Protein AF-A0A6B3GY96-F1 (afdb_monomer_lite)

Radius of gyration: 16.4 Å; chains: 1; bounding box: 48×20×38 Å

pLDDT: mean 90.35, std 11.94, range [52.88, 98.56]

Secondary structure (DSSP, 8-state):
-HHHHHHHHHHHHHHHHHHHHHHHHHHHHHHHHH-TT--HHHHHHHHHHHHHHHHHHHHHHHHT-

Structure (mmCIF, N/CA/C/O backbone):
data_AF-A0A6B3GY96-F1
#
_entry.id   AF-A0A6B3GY96-F1
#
loop_
_atom_site.group_PDB
_atom_site.id
_atom_site.type_symbol
_atom_site.label_atom_id
_atom_site.label_alt_id
_atom_site.label_comp_id
_atom_site.label_asym_id
_atom_site.label_entity_id
_atom_site.label_seq_id
_atom_site.pdbx_PDB_ins_code
_atom_site.Cartn_x
_atom_site.Cartn_y
_atom_site.Cartn_z
_atom_site.occupancy
_atom_site.B_iso_or_equiv
_atom_site.auth_seq_id
_atom_site.auth_comp_id
_atom_site.auth_asym_id
_atom_site.auth_atom_id
_atom_site.pdbx_PDB_model_num
ATOM 1 N N . MET A 1 1 ? 36.793 1.421 -14.513 1.00 53.88 1 MET A N 1
ATOM 2 C CA . MET A 1 1 ? 35.479 2.087 -14.676 1.00 53.88 1 MET A CA 1
ATOM 3 C C . MET A 1 1 ? 34.330 1.361 -13.948 1.00 53.88 1 MET A C 1
ATOM 5 O O . MET A 1 1 ? 33.179 1.589 -14.279 1.00 53.88 1 MET A O 1
ATOM 9 N N . SER A 1 2 ? 34.603 0.531 -12.928 1.00 60.56 2 SER A N 1
ATOM 10 C CA . SER A 1 2 ? 33.588 -0.364 -12.331 1.00 60.56 2 SER A CA 1
ATOM 11 C C . SER A 1 2 ? 32.806 0.243 -11.149 1.00 60.56 2 SER A C 1
ATOM 13 O O . SER A 1 2 ? 31.672 -0.142 -10.895 1.00 60.56 2 SER A O 1
ATOM 15 N N . SER A 1 3 ? 33.371 1.225 -10.433 1.00 67.25 3 SER A N 1
ATOM 16 C CA . SER A 1 3 ? 32.754 1.780 -9.213 1.00 67.25 3 SER A CA 1
ATOM 17 C C . SER A 1 3 ? 31.587 2.738 -9.477 1.00 67.25 3 SER A C 1
ATOM 19 O O . SER A 1 3 ? 30.655 2.796 -8.683 1.00 67.25 3 SER A O 1
ATOM 21 N N . SER A 1 4 ? 31.611 3.462 -10.600 1.00 71.00 4 SER A N 1
ATOM 22 C CA . SER A 1 4 ? 30.566 4.432 -10.961 1.00 71.00 4 SER A CA 1
ATOM 23 C C . SER A 1 4 ? 29.241 3.748 -11.320 1.00 71.00 4 SER A C 1
ATOM 25 O O . SER A 1 4 ? 28.178 4.182 -10.890 1.00 71.00 4 SER A O 1
ATOM 27 N N . LEU A 1 5 ? 29.304 2.620 -12.040 1.00 66.56 5 LEU A N 1
ATOM 28 C CA . LEU A 1 5 ? 28.117 1.859 -12.439 1.00 66.56 5 LEU A CA 1
ATOM 29 C C . LEU A 1 5 ? 27.419 1.217 -11.226 1.00 66.56 5 LEU A C 1
ATOM 31 O O . LEU A 1 5 ? 26.196 1.259 -11.123 1.00 66.56 5 LEU A O 1
ATOM 35 N N . ALA A 1 6 ? 28.201 0.693 -10.276 1.00 67.56 6 ALA A N 1
ATOM 36 C CA . ALA A 1 6 ? 27.683 0.148 -9.023 1.00 67.56 6 ALA A CA 1
ATOM 37 C C . ALA A 1 6 ? 27.011 1.236 -8.164 1.00 67.56 6 ALA A C 1
ATOM 39 O O . ALA A 1 6 ? 25.876 1.057 -7.728 1.00 67.56 6 ALA A O 1
ATOM 40 N N . ALA A 1 7 ? 27.651 2.399 -8.010 1.00 66.62 7 ALA A N 1
ATOM 41 C CA . ALA A 1 7 ? 27.082 3.524 -7.264 1.00 66.62 7 ALA A CA 1
ATOM 42 C C . ALA A 1 7 ? 25.802 4.087 -7.917 1.00 66.62 7 ALA A C 1
ATOM 44 O O . ALA A 1 7 ? 24.848 4.438 -7.223 1.00 66.62 7 ALA A O 1
ATOM 45 N N . MET A 1 8 ? 25.741 4.134 -9.254 1.00 66.75 8 MET A N 1
ATOM 46 C CA . MET A 1 8 ? 24.516 4.503 -9.973 1.00 66.75 8 MET A CA 1
ATOM 47 C C . MET A 1 8 ? 23.385 3.495 -9.732 1.00 66.75 8 MET A C 1
ATOM 49 O O . MET A 1 8 ? 22.247 3.910 -9.521 1.00 66.75 8 MET A O 1
ATOM 53 N N . SER A 1 9 ? 23.687 2.193 -9.715 1.00 82.94 9 SER A N 1
ATOM 54 C CA . SER A 1 9 ? 22.683 1.152 -9.453 1.00 82.94 9 SER A CA 1
ATOM 55 C C . SER A 1 9 ? 22.112 1.220 -8.030 1.00 82.94 9 SER A C 1
ATOM 57 O O . SER A 1 9 ? 20.906 1.081 -7.842 1.00 82.94 9 SER A O 1
ATOM 59 N N . GLU A 1 10 ? 22.950 1.531 -7.037 1.00 85.94 10 GLU A N 1
ATOM 60 C CA . GLU A 1 10 ? 22.526 1.699 -5.644 1.00 85.94 10 GLU A CA 1
ATOM 61 C C . GLU A 1 10 ? 21.656 2.952 -5.463 1.00 85.94 10 GLU A C 1
ATOM 63 O O . GLU A 1 10 ? 20.644 2.921 -4.763 1.00 85.94 10 GLU A O 1
ATOM 68 N N . SER A 1 11 ? 22.007 4.052 -6.137 1.00 89.81 11 SER A N 1
ATOM 69 C CA . SER A 1 11 ? 21.212 5.285 -6.131 1.00 89.81 11 SER A CA 1
ATOM 70 C C . SER A 1 11 ? 19.803 5.068 -6.695 1.00 89.81 11 SER A C 1
ATOM 72 O O . SER A 1 11 ? 18.822 5.517 -6.099 1.00 89.81 11 SER A O 1
ATOM 74 N N . LEU A 1 12 ? 19.690 4.326 -7.803 1.00 93.50 12 LEU A N 1
ATOM 75 C CA . LEU A 1 12 ? 18.401 3.980 -8.408 1.00 93.50 12 LEU A CA 1
ATOM 76 C C . LEU A 1 12 ? 17.556 3.107 -7.477 1.00 93.50 12 LEU A C 1
ATOM 78 O O . LEU A 1 12 ? 16.412 3.459 -7.198 1.00 93.50 12 LEU A O 1
ATOM 82 N N . LEU A 1 13 ? 18.137 2.041 -6.920 1.00 88.62 13 LEU A N 1
ATOM 83 C CA . LEU A 1 13 ? 17.443 1.177 -5.963 1.00 88.62 13 LEU A CA 1
ATOM 84 C C . LEU A 1 13 ? 16.947 1.970 -4.743 1.00 88.62 13 LEU A C 1
ATOM 86 O O . LEU A 1 13 ? 15.802 1.827 -4.315 1.00 88.62 13 LEU A O 1
ATOM 90 N N . ASN A 1 14 ? 17.776 2.860 -4.198 1.00 93.56 14 ASN A N 1
ATOM 91 C CA . ASN A 1 14 ? 17.384 3.714 -3.078 1.00 93.56 14 ASN A CA 1
ATOM 92 C C . ASN A 1 14 ? 16.243 4.672 -3.448 1.00 93.56 14 ASN A C 1
ATOM 94 O O . ASN A 1 14 ? 15.344 4.899 -2.632 1.00 93.56 14 ASN A O 1
ATOM 98 N N . ALA A 1 15 ? 16.251 5.219 -4.667 1.00 94.25 15 ALA A N 1
ATOM 99 C CA . ALA A 1 15 ? 15.176 6.070 -5.165 1.00 94.25 15 ALA A CA 1
ATOM 100 C C . ALA A 1 15 ? 13.857 5.294 -5.319 1.00 94.25 15 ALA A C 1
ATOM 102 O O . ALA A 1 1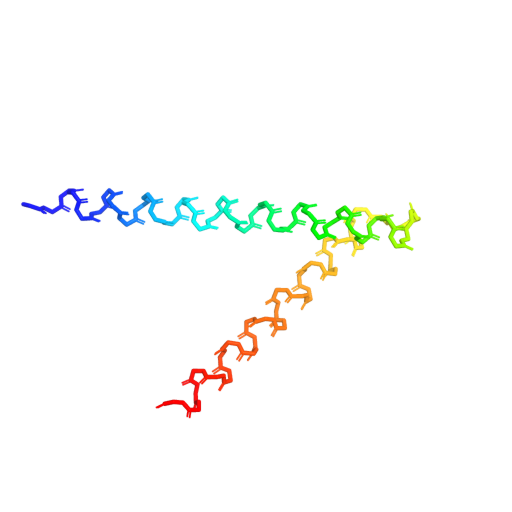5 ? 12.808 5.793 -4.903 1.00 94.25 15 ALA A O 1
ATOM 103 N N . GLU A 1 16 ? 13.907 4.064 -5.833 1.00 92.75 16 GLU A N 1
ATOM 104 C CA . GLU A 1 16 ? 12.746 3.176 -5.958 1.00 92.75 16 GLU A CA 1
ATOM 105 C C . GLU A 1 16 ? 12.175 2.795 -4.588 1.00 92.75 16 GLU A C 1
ATOM 107 O O . GLU A 1 16 ? 10.975 2.952 -4.351 1.00 92.75 16 GLU A O 1
ATOM 112 N N . ILE A 1 17 ? 13.029 2.403 -3.637 1.00 92.69 17 ILE A N 1
ATOM 113 C CA . ILE A 1 17 ? 12.615 2.120 -2.254 1.00 92.69 17 ILE A CA 1
ATOM 114 C C . ILE A 1 17 ? 11.974 3.362 -1.621 1.00 92.69 17 ILE A C 1
ATOM 116 O O . ILE A 1 17 ? 10.950 3.260 -0.939 1.00 92.69 17 ILE A O 1
ATOM 120 N N . ALA A 1 18 ? 12.548 4.549 -1.830 1.00 95.56 18 ALA A N 1
ATOM 121 C CA . ALA A 1 18 ? 11.990 5.794 -1.307 1.00 95.56 18 ALA A CA 1
ATOM 122 C C . ALA A 1 18 ? 10.619 6.117 -1.925 1.00 95.56 18 ALA A C 1
ATOM 124 O O . ALA A 1 18 ? 9.706 6.534 -1.206 1.00 95.56 18 ALA A O 1
ATOM 125 N N . ALA A 1 19 ? 10.450 5.905 -3.231 1.00 94.62 19 ALA A N 1
ATOM 126 C CA . ALA A 1 19 ? 9.170 6.070 -3.913 1.00 94.62 19 ALA A CA 1
ATOM 127 C C . ALA A 1 19 ? 8.118 5.075 -3.394 1.00 94.62 19 ALA A C 1
ATOM 129 O O . ALA A 1 19 ? 7.005 5.488 -3.055 1.00 94.62 19 ALA A O 1
ATOM 130 N N . GLY A 1 20 ? 8.494 3.802 -3.230 1.00 93.88 20 GLY A N 1
ATOM 131 C CA . GLY A 1 20 ? 7.640 2.759 -2.659 1.00 93.88 20 GLY A CA 1
ATOM 132 C C . GLY A 1 20 ? 7.174 3.099 -1.243 1.00 93.88 20 GLY A C 1
ATOM 133 O O . GLY A 1 20 ? 5.978 3.050 -0.957 1.00 93.88 20 GLY A O 1
ATOM 134 N N . LYS A 1 21 ? 8.084 3.567 -0.376 1.00 94.12 21 LYS A N 1
ATOM 135 C CA . LYS A 1 21 ? 7.748 4.025 0.987 1.00 94.12 21 LYS A CA 1
ATOM 136 C C . LYS A 1 21 ? 6.732 5.168 0.986 1.00 94.12 21 LYS A C 1
ATOM 138 O O . LYS A 1 21 ? 5.793 5.144 1.779 1.00 94.12 21 LYS A O 1
ATOM 143 N N . ARG A 1 22 ? 6.890 6.161 0.102 1.00 96.56 22 ARG A N 1
ATOM 144 C CA . ARG A 1 22 ? 5.939 7.284 -0.008 1.00 96.56 22 ARG A CA 1
ATOM 145 C C . ARG A 1 22 ? 4.564 6.821 -0.486 1.00 96.56 22 ARG A C 1
ATOM 147 O O . ARG A 1 22 ? 3.560 7.258 0.074 1.00 96.56 22 ARG A O 1
ATOM 154 N N . CYS A 1 23 ? 4.515 5.930 -1.476 1.00 94.81 23 CYS A N 1
ATOM 155 C CA . CYS A 1 23 ? 3.255 5.366 -1.963 1.00 94.81 23 CYS A CA 1
ATOM 156 C C . CYS A 1 23 ? 2.547 4.553 -0.873 1.00 94.81 23 CYS A C 1
ATOM 158 O O . CYS A 1 23 ? 1.365 4.781 -0.622 1.00 94.81 23 CYS A O 1
ATOM 160 N N . ALA A 1 24 ? 3.274 3.683 -0.166 1.00 95.69 24 ALA A N 1
ATOM 161 C CA . ALA A 1 24 ? 2.728 2.892 0.933 1.00 95.69 24 ALA A CA 1
ATOM 162 C C . ALA A 1 24 ? 2.197 3.775 2.074 1.00 95.69 24 ALA A C 1
ATOM 164 O O . ALA A 1 24 ? 1.095 3.546 2.562 1.00 95.69 24 ALA A O 1
ATOM 165 N N . ALA A 1 25 ? 2.929 4.827 2.458 1.00 97.69 25 ALA A N 1
ATOM 166 C CA . ALA A 1 25 ? 2.488 5.764 3.493 1.00 97.69 25 ALA A CA 1
ATOM 167 C C . ALA A 1 25 ? 1.200 6.503 3.099 1.00 97.69 25 ALA A C 1
ATOM 169 O 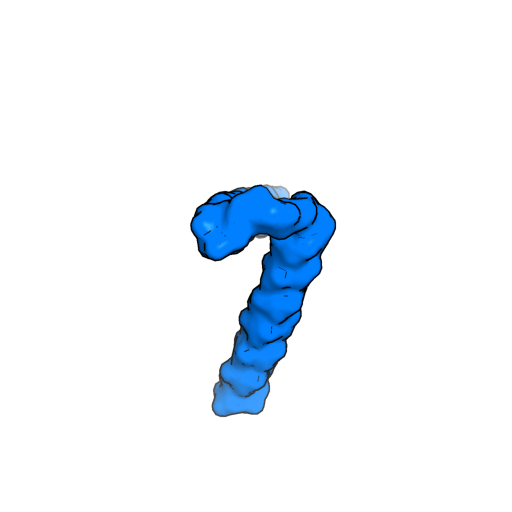O . ALA A 1 25 ? 0.280 6.627 3.909 1.00 97.69 25 ALA A O 1
ATOM 170 N N . ARG A 1 26 ? 1.103 6.959 1.844 1.00 98.12 26 ARG A N 1
ATOM 171 C CA . ARG A 1 26 ? -0.121 7.578 1.324 1.00 98.12 26 ARG A CA 1
ATOM 172 C C . ARG A 1 26 ? -1.288 6.592 1.343 1.00 98.12 26 ARG A C 1
ATOM 174 O O . ARG A 1 26 ? -2.357 6.935 1.840 1.00 98.12 26 ARG A O 1
ATOM 181 N N . ARG A 1 27 ? -1.079 5.366 0.858 1.00 97.88 27 ARG A N 1
ATOM 182 C CA . ARG A 1 27 ? -2.130 4.345 0.827 1.00 97.88 27 ARG A CA 1
ATOM 183 C C . ARG A 1 27 ? -2.580 3.944 2.233 1.00 97.88 27 ARG A C 1
ATOM 185 O O . ARG A 1 27 ? -3.772 3.788 2.461 1.00 97.88 27 ARG A O 1
ATOM 192 N N . ALA A 1 28 ? -1.663 3.866 3.195 1.00 98.19 28 ALA A N 1
ATOM 193 C CA . ALA A 1 28 ? -1.993 3.653 4.604 1.00 98.19 28 ALA A CA 1
ATOM 194 C C . ALA A 1 28 ? -2.899 4.763 5.164 1.00 98.19 28 ALA A C 1
ATOM 196 O O . ALA A 1 28 ? -3.859 4.474 5.877 1.00 98.19 28 ALA A O 1
ATOM 197 N N . ALA A 1 29 ? -2.618 6.027 4.828 1.00 98.25 29 ALA A N 1
ATOM 198 C CA . ALA A 1 29 ? -3.444 7.158 5.246 1.00 98.25 29 ALA A CA 1
ATOM 199 C C . ALA A 1 29 ? -4.853 7.098 4.632 1.00 98.25 29 ALA A C 1
ATOM 201 O O . ALA A 1 29 ? -5.833 7.334 5.335 1.00 98.25 29 ALA A O 1
ATOM 202 N N . GLU A 1 30 ? -4.963 6.724 3.355 1.00 98.44 30 GLU A N 1
ATOM 203 C CA . GLU A 1 30 ? -6.250 6.496 2.683 1.00 98.44 30 GLU A CA 1
ATOM 204 C C . GLU A 1 30 ? -7.039 5.371 3.371 1.00 98.44 30 GLU A C 1
ATOM 206 O O . GLU A 1 30 ? -8.179 5.585 3.777 1.00 98.44 30 GLU A O 1
ATOM 211 N N .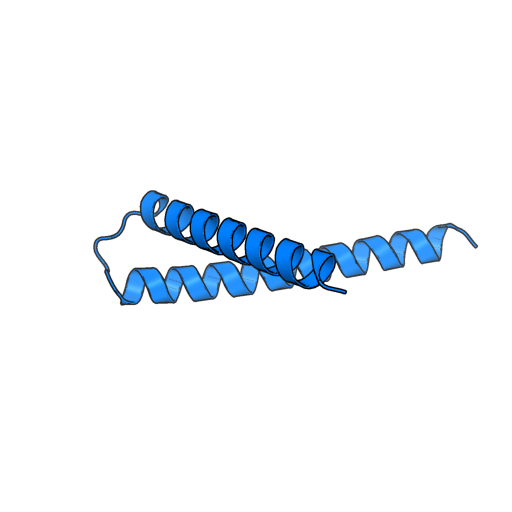 LEU A 1 31 ? -6.410 4.217 3.623 1.00 98.31 31 LEU A N 1
ATOM 212 C CA . LEU A 1 31 ? -7.033 3.087 4.322 1.00 98.31 31 LEU A CA 1
ATOM 213 C C . LEU A 1 31 ? -7.499 3.459 5.738 1.00 98.31 31 LEU A C 1
ATOM 215 O O . LEU A 1 31 ? -8.576 3.045 6.165 1.00 98.31 31 LEU A O 1
ATOM 219 N N . ARG A 1 32 ? -6.719 4.248 6.482 1.00 98.12 32 ARG A N 1
ATOM 220 C CA . ARG A 1 32 ? -7.123 4.727 7.813 1.00 98.12 32 ARG A CA 1
ATOM 221 C C . ARG A 1 32 ? -8.265 5.743 7.737 1.00 98.12 32 ARG A C 1
ATOM 223 O O . ARG A 1 32 ? -9.065 5.816 8.662 1.00 98.12 32 ARG A O 1
ATOM 230 N N . SER A 1 33 ? -8.335 6.531 6.666 1.00 98.25 33 SER A N 1
ATOM 231 C CA . SER A 1 33 ? -9.434 7.474 6.438 1.00 98.25 33 SER A CA 1
ATOM 232 C C . SER A 1 33 ? -10.733 6.772 6.046 1.00 98.25 33 SER A C 1
ATOM 234 O O . SER A 1 33 ? -11.802 7.236 6.431 1.00 98.25 33 SER A O 1
ATOM 236 N N . GLU A 1 34 ? -10.653 5.688 5.274 1.00 98.25 34 GLU A N 1
ATOM 237 C CA . GLU A 1 34 ? -11.805 4.857 4.902 1.00 98.25 34 GLU A CA 1
ATOM 238 C C . GLU A 1 34 ? -12.418 4.155 6.123 1.00 98.25 34 GLU A C 1
ATOM 240 O O . GLU A 1 34 ? -13.637 4.059 6.233 1.00 98.25 34 GLU A O 1
ATOM 245 N N . ASP A 1 35 ? -11.575 3.677 7.041 1.00 98.25 35 ASP A N 1
ATOM 246 C CA . ASP A 1 35 ? -12.002 3.061 8.295 1.00 98.25 35 ASP A CA 1
ATOM 247 C C . ASP A 1 35 ? -11.010 3.394 9.429 1.00 98.25 35 ASP A C 1
ATOM 249 O O . ASP A 1 35 ? -9.958 2.750 9.567 1.00 98.25 35 ASP A O 1
ATOM 253 N N . PRO A 1 36 ? -11.348 4.380 10.284 1.00 97.94 36 PRO A N 1
ATOM 254 C CA . PRO A 1 36 ? -10.512 4.782 11.412 1.00 97.94 36 PRO A CA 1
ATOM 255 C C . PRO A 1 36 ? -10.340 3.715 12.496 1.00 97.94 36 PRO A C 1
ATOM 257 O O . PRO A 1 36 ? -9.493 3.894 13.374 1.00 97.94 36 PRO A O 1
ATOM 260 N N . SER A 1 37 ? -11.127 2.635 12.479 1.00 98.31 37 SER A N 1
ATOM 261 C CA . SER A 1 37 ? -11.026 1.553 13.462 1.00 98.31 37 SER A CA 1
ATOM 262 C C . SER A 1 37 ? -9.944 0.524 13.117 1.00 98.31 37 SER A C 1
ATOM 264 O O . SER A 1 37 ? -9.497 -0.195 14.013 1.00 98.31 37 SER A O 1
ATOM 266 N N . ARG A 1 38 ? -9.459 0.497 11.863 1.00 98.00 38 ARG A N 1
ATOM 267 C CA . ARG A 1 38 ? -8.436 -0.458 11.400 1.00 98.00 38 ARG A CA 1
ATOM 268 C C . ARG A 1 38 ? -7.174 -0.401 12.246 1.00 98.00 38 ARG A C 1
ATOM 270 O O . ARG A 1 38 ? -6.579 0.666 12.395 1.00 98.00 38 ARG A O 1
ATOM 277 N N . SER A 1 39 ? -6.706 -1.540 12.741 1.00 98.31 39 SER A N 1
ATOM 278 C CA . SER A 1 39 ? -5.405 -1.631 13.404 1.00 98.31 39 SER A CA 1
ATOM 279 C C . SER A 1 39 ? -4.258 -1.387 12.415 1.00 98.31 39 SER A C 1
ATOM 281 O O . SER A 1 39 ? -4.422 -1.461 11.195 1.00 98.31 39 SER A O 1
ATOM 283 N N . ALA A 1 40 ? -3.063 -1.103 12.940 1.00 97.56 40 ALA A N 1
ATOM 284 C CA . ALA A 1 40 ? -1.870 -0.986 12.104 1.00 97.56 40 ALA A CA 1
ATOM 285 C C . ALA A 1 40 ? -1.573 -2.293 11.344 1.00 97.56 40 ALA A C 1
ATOM 287 O O . ALA A 1 40 ? -1.182 -2.243 10.183 1.00 97.56 40 ALA A O 1
ATOM 288 N N . GLU A 1 41 ? -1.810 -3.446 11.974 1.00 98.44 41 GLU A N 1
ATOM 289 C CA . GLU A 1 41 ? -1.636 -4.771 11.365 1.00 98.44 41 GLU A CA 1
ATOM 290 C C . GLU A 1 41 ? -2.580 -4.959 10.175 1.00 98.44 41 GLU A C 1
ATOM 292 O O . GLU A 1 41 ? -2.121 -5.285 9.087 1.00 98.44 41 GLU A O 1
ATOM 297 N N . GLN A 1 42 ? -3.866 -4.623 10.331 1.00 98.56 42 GLN A N 1
ATOM 298 C CA . GLN A 1 42 ? -4.842 -4.701 9.238 1.00 98.56 42 GLN A CA 1
ATOM 299 C C . GLN A 1 42 ? -4.465 -3.799 8.057 1.00 98.56 42 GLN A C 1
ATOM 301 O O . GLN A 1 42 ? -4.640 -4.180 6.902 1.00 98.56 42 GLN A O 1
ATOM 306 N N . ILE A 1 43 ? -3.93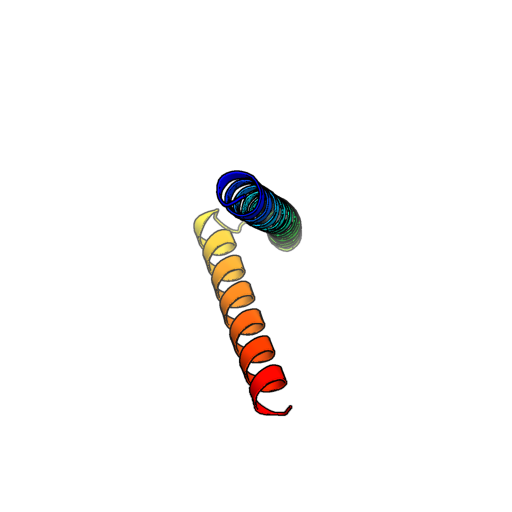2 -2.603 8.324 1.00 98.50 43 ILE A N 1
ATOM 307 C CA . ILE A 1 43 ? -3.441 -1.715 7.262 1.00 98.50 43 ILE A CA 1
ATOM 308 C C . ILE A 1 43 ? -2.235 -2.343 6.554 1.00 98.50 43 ILE A C 1
ATOM 310 O O . ILE A 1 43 ? -2.164 -2.302 5.329 1.00 98.50 43 ILE A O 1
ATOM 314 N N . VAL A 1 44 ? -1.294 -2.925 7.300 1.00 98.12 44 VAL A N 1
ATOM 315 C CA . VAL A 1 44 ? -0.114 -3.589 6.725 1.00 98.12 44 VAL A CA 1
ATOM 316 C C . VAL A 1 44 ? -0.511 -4.783 5.862 1.00 98.12 44 VAL A C 1
ATOM 318 O O . VAL A 1 44 ? 0.041 -4.933 4.774 1.00 98.12 44 VAL A O 1
ATOM 321 N N . ASP A 1 45 ? -1.472 -5.590 6.298 1.00 98.44 45 ASP A N 1
ATOM 322 C CA . ASP A 1 45 ? -1.937 -6.745 5.529 1.00 98.44 45 ASP A CA 1
ATOM 323 C C . ASP A 1 45 ? -2.602 -6.310 4.217 1.00 98.44 45 ASP A C 1
ATOM 325 O O . ASP A 1 45 ? -2.234 -6.803 3.156 1.00 98.44 45 ASP A O 1
ATOM 329 N N . LEU A 1 46 ? -3.443 -5.270 4.236 1.00 98.31 46 LEU A N 1
ATOM 330 C CA . LEU A 1 46 ? -4.025 -4.700 3.011 1.00 98.31 46 LEU A CA 1
ATOM 331 C C . LEU A 1 46 ? -2.970 -4.132 2.048 1.00 98.31 46 LEU A C 1
ATOM 333 O O . LEU A 1 46 ? -3.135 -4.191 0.828 1.00 98.31 46 LEU A O 1
ATOM 337 N N . LEU A 1 47 ? -1.887 -3.555 2.575 1.00 97.81 47 LEU A N 1
ATOM 338 C CA . LEU A 1 47 ? -0.773 -3.088 1.749 1.00 97.81 47 LEU A CA 1
ATOM 339 C C . LEU A 1 47 ? -0.000 -4.254 1.121 1.00 97.81 47 LEU A C 1
ATOM 341 O O . LEU A 1 47 ? 0.421 -4.127 -0.029 1.00 97.81 47 LEU A O 1
ATOM 345 N N . ARG A 1 48 ? 0.180 -5.367 1.845 1.00 97.56 48 ARG A N 1
ATOM 346 C CA . ARG A 1 48 ? 0.798 -6.592 1.311 1.00 97.56 48 ARG A CA 1
ATOM 347 C C . ARG A 1 48 ? -0.060 -7.196 0.209 1.00 97.56 48 ARG A C 1
ATOM 349 O O . ARG A 1 48 ? 0.449 -7.383 -0.889 1.00 97.56 48 ARG A O 1
ATOM 356 N N . ASP A 1 49 ? -1.355 -7.368 0.457 1.00 97.88 49 ASP A N 1
ATOM 357 C CA . ASP A 1 49 ? -2.299 -7.893 -0.535 1.00 97.88 49 ASP A CA 1
ATOM 358 C C . ASP A 1 49 ? -2.290 -7.045 -1.818 1.00 97.88 49 ASP A C 1
ATOM 360 O O . ASP A 1 49 ? -2.272 -7.567 -2.933 1.00 97.88 49 ASP A O 1
ATOM 364 N N . GLY A 1 50 ? -2.254 -5.715 -1.671 1.00 96.31 50 GLY A N 1
ATOM 365 C CA . GLY A 1 50 ? -2.147 -4.794 -2.802 1.00 96.31 50 GLY A CA 1
ATOM 366 C C . GLY A 1 50 ? -0.823 -4.913 -3.564 1.00 96.31 50 GLY A C 1
ATOM 367 O O . GLY A 1 50 ? -0.819 -4.841 -4.794 1.00 96.31 50 GLY A O 1
ATOM 368 N N . ALA A 1 51 ? 0.294 -5.107 -2.859 1.00 94.56 51 ALA A N 1
ATOM 369 C CA . ALA A 1 51 ? 1.602 -5.316 -3.477 1.00 94.56 51 ALA A CA 1
ATOM 370 C C . ALA A 1 51 ? 1.664 -6.6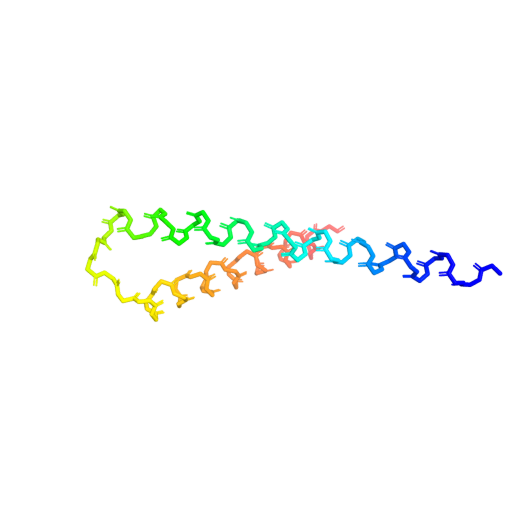49 -4.240 1.00 94.56 51 ALA A C 1
ATOM 372 O O . ALA A 1 51 ? 2.117 -6.670 -5.385 1.00 94.56 51 ALA A O 1
ATOM 373 N N . ASP A 1 52 ? 1.140 -7.726 -3.655 1.00 96.56 52 ASP A N 1
ATOM 374 C CA . ASP A 1 52 ? 1.088 -9.053 -4.275 1.00 96.56 52 ASP A CA 1
ATOM 375 C C . ASP A 1 52 ? 0.205 -9.045 -5.532 1.00 96.56 52 ASP A C 1
ATOM 377 O O . ASP A 1 52 ? 0.567 -9.618 -6.564 1.00 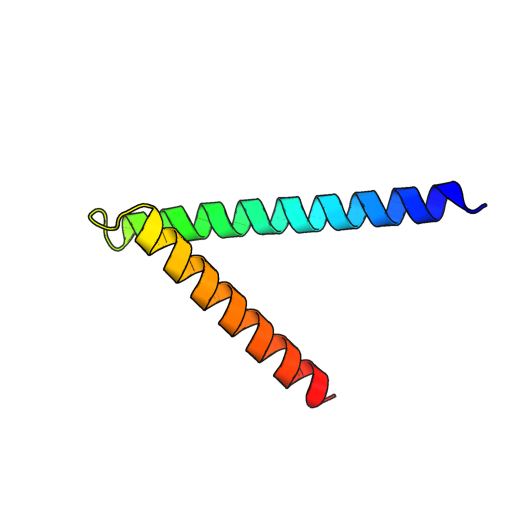96.56 52 ASP A O 1
ATOM 381 N N . ALA A 1 53 ? -0.935 -8.346 -5.488 1.00 95.88 53 ALA A N 1
ATOM 382 C CA . ALA A 1 53 ? -1.806 -8.170 -6.648 1.00 95.88 53 ALA A CA 1
ATOM 383 C C . ALA A 1 53 ? -1.111 -7.397 -7.781 1.00 95.88 53 ALA A C 1
ATOM 385 O O . ALA A 1 53 ? -1.175 -7.818 -8.939 1.00 95.88 53 ALA A O 1
ATOM 386 N N . ALA A 1 54 ? -0.411 -6.306 -7.452 1.00 91.56 54 ALA A N 1
ATOM 387 C CA . ALA A 1 54 ? 0.352 -5.529 -8.426 1.00 91.56 54 ALA A CA 1
ATOM 388 C C . ALA A 1 54 ? 1.498 -6.350 -9.042 1.00 91.56 54 ALA A C 1
ATOM 390 O O . ALA A 1 54 ? 1.727 -6.288 -10.251 1.00 91.56 54 ALA A O 1
ATOM 391 N N . GLU A 1 55 ? 2.193 -7.167 -8.245 1.00 93.75 55 GLU A N 1
ATOM 392 C CA . GLU A 1 55 ? 3.223 -8.073 -8.756 1.00 93.75 55 GLU A CA 1
ATOM 393 C C . GLU A 1 55 ? 2.627 -9.138 -9.687 1.00 93.75 55 GLU A C 1
ATOM 395 O O . GLU A 1 55 ? 3.180 -9.416 -10.757 1.00 93.75 55 GLU A O 1
ATOM 400 N N . ALA A 1 56 ? 1.488 -9.723 -9.315 1.00 95.31 56 ALA A N 1
ATOM 401 C CA . ALA A 1 56 ? 0.796 -10.694 -10.152 1.00 95.31 56 ALA A CA 1
ATOM 402 C C . ALA A 1 56 ? 0.365 -10.083 -11.496 1.00 95.31 56 ALA A C 1
ATOM 404 O O . ALA A 1 56 ? 0.533 -10.721 -12.537 1.00 95.31 56 ALA A O 1
ATOM 405 N N . GLU A 1 57 ? -0.154 -8.853 -11.496 1.00 95.19 57 GLU A N 1
ATOM 406 C CA . GLU A 1 57 ? -0.491 -8.114 -12.716 1.00 95.19 57 GLU A CA 1
ATOM 407 C C . GLU A 1 57 ? 0.750 -7.832 -13.569 1.00 95.19 57 GLU A C 1
ATOM 409 O O . GLU A 1 57 ? 0.750 -8.125 -14.765 1.00 95.19 57 GLU A O 1
ATOM 414 N N . PHE A 1 58 ? 1.836 -7.356 -12.957 1.00 92.44 58 PHE A N 1
ATOM 415 C CA . PHE A 1 58 ? 3.090 -7.092 -13.661 1.00 92.44 58 PHE A CA 1
ATOM 416 C C . PHE A 1 58 ? 3.639 -8.347 -14.348 1.00 92.44 58 PHE A C 1
ATOM 418 O O . PHE A 1 58 ? 4.007 -8.304 -15.523 1.00 92.44 58 PHE A O 1
ATOM 425 N N . ARG A 1 59 ? 3.656 -9.486 -13.640 1.00 93.69 59 ARG A N 1
ATOM 426 C CA . ARG A 1 59 ? 4.081 -10.773 -14.211 1.00 93.69 59 ARG A CA 1
ATOM 427 C C . ARG A 1 59 ? 3.192 -11.176 -15.386 1.00 93.69 59 ARG A C 1
ATOM 429 O O . ARG A 1 59 ? 3.721 -11.516 -16.435 1.00 93.69 59 ARG A O 1
ATOM 436 N N . ARG A 1 60 ? 1.865 -11.057 -15.253 1.00 91.94 60 ARG A N 1
ATOM 437 C CA . ARG A 1 60 ? 0.927 -11.348 -16.351 1.00 91.94 60 ARG A CA 1
ATOM 438 C C . ARG A 1 60 ? 1.196 -10.491 -17.583 1.00 91.94 60 ARG A C 1
ATOM 440 O O . ARG A 1 60 ? 1.242 -11.032 -18.676 1.00 91.94 60 ARG A O 1
ATOM 447 N N . VAL A 1 61 ? 1.379 -9.179 -17.423 1.00 91.56 61 VAL A N 1
ATOM 448 C CA . VAL A 1 61 ? 1.657 -8.272 -18.551 1.00 91.56 61 VAL A CA 1
ATOM 449 C C . VAL A 1 61 ? 2.994 -8.605 -19.211 1.00 91.56 61 VAL A C 1
ATOM 451 O O . VAL A 1 61 ? 3.085 -8.600 -20.434 1.00 91.56 61 VAL A O 1
ATOM 454 N N . ARG A 1 62 ? 4.020 -8.930 -18.418 1.00 86.94 62 ARG A N 1
ATOM 455 C CA . ARG A 1 62 ? 5.336 -9.327 -18.931 1.00 86.94 62 ARG A CA 1
ATOM 456 C C . ARG A 1 62 ? 5.284 -10.640 -19.712 1.00 86.94 62 ARG A C 1
ATOM 458 O O . ARG A 1 62 ? 5.947 -10.741 -20.730 1.00 86.94 62 ARG A O 1
ATOM 465 N N . ASP A 1 63 ? 4.512 -11.617 -19.248 1.00 82.12 63 ASP A N 1
ATOM 466 C CA . ASP A 1 63 ? 4.405 -12.934 -19.890 1.00 82.12 63 ASP A CA 1
ATOM 467 C C . ASP A 1 63 ? 3.505 -12.909 -21.154 1.00 82.12 63 ASP A C 1
ATOM 469 O O . ASP A 1 63 ? 3.417 -13.902 -21.875 1.00 82.12 63 ASP A O 1
ATOM 473 N N . LEU A 1 64 ? 2.833 -11.780 -21.427 1.00 69.38 64 LEU A N 1
ATOM 474 C CA . LEU A 1 64 ? 2.029 -11.522 -22.632 1.00 69.38 64 LEU A CA 1
ATOM 475 C C . LEU A 1 64 ? 2.795 -10.768 -23.740 1.00 69.38 64 LEU A C 1
ATOM 477 O O . LEU A 1 64 ? 2.228 -10.569 -24.818 1.00 69.38 64 LEU A O 1
ATOM 481 N N . GLY A 1 65 ? 4.028 -10.321 -23.478 1.00 52.88 65 GLY A N 1
ATOM 482 C CA . GLY A 1 65 ? 4.902 -9.617 -24.428 1.00 52.88 65 GLY A CA 1
ATOM 483 C C . GLY A 1 65 ? 6.069 -10.474 -24.894 1.00 52.88 65 GLY A C 1
ATOM 484 O O . GLY A 1 65 ? 6.503 -10.257 -26.047 1.00 52.88 65 GLY A O 1
#

Sequence (65 aa):
MSSSLAAMSESLLNAEIAAGKRCAARRAAELRSEDPSRSAEQIVDLLRDGADAAEAEFRRVRDLG

Foldseek 3Di:
DPPVVVVVVVVVVVVVVVVLVVVLVVQLVVVCVVPVVDDPVNSVVVSVVVVVVVVVVVVVVVVVD